Protein AF-A0A4Q2ZCK6-F1 (afdb_monomer)

Radius of gyration: 19.42 Å; Cα contacts (8 Å, |Δi|>4): 38; chains: 1; bounding box: 37×35×49 Å

Secondary structure (DSSP, 8-state):
--S-HHHHHHHHHHHHHHHHHHHTT-HHHHHHHHHHHHHHHHHHHHHHHHHHHHHHHSTTTTHHHHHHHS-------

Mean predicted aligned error: 5.48 Å

Foldseek 3Di:
DQPCVVVLVVVLVVQLVVLCVVCPPPNVSSCVVSVVVNPVVVVVVVVVVVVVCCQDPNPCPPVSVVVVPDDPPPPDD

Structure (mmCIF, N/CA/C/O backbone):
data_AF-A0A4Q2ZCK6-F1
#
_entry.id   AF-A0A4Q2ZCK6-F1
#
loop_
_atom_site.group_PDB
_atom_site.id
_atom_site.type_symbol
_atom_site.label_atom_id
_atom_site.label_alt_id
_atom_site.label_comp_id
_atom_site.label_asym_id
_atom_site.label_entity_id
_atom_site.label_seq_id
_atom_site.pdbx_PDB_ins_code
_atom_site.Cartn_x
_atom_site.Cartn_y
_atom_site.Cartn_z
_atom_site.occupancy
_atom_site.B_iso_or_equiv
_atom_site.auth_seq_id
_atom_site.auth_comp_id
_atom_site.auth_asym_id
_atom_site.auth_atom_id
_atom_site.pdbx_PDB_model_num
ATOM 1 N N . PHE A 1 1 ? -5.892 2.471 11.348 1.00 70.00 1 PHE A N 1
ATOM 2 C CA . PHE A 1 1 ? -4.488 2.930 11.258 1.00 70.00 1 PHE A CA 1
ATOM 3 C C . PHE A 1 1 ? -3.538 1.741 11.368 1.00 70.00 1 PHE A C 1
ATOM 5 O O . PHE A 1 1 ? -3.804 0.871 12.188 1.00 70.00 1 PHE A O 1
ATOM 12 N N . ALA A 1 2 ? -2.460 1.686 10.576 1.00 79.56 2 ALA A N 1
ATOM 13 C CA . ALA A 1 2 ? -1.456 0.607 10.656 1.00 79.56 2 ALA A CA 1
ATOM 14 C C . ALA A 1 2 ? 0.004 1.094 10.758 1.00 79.56 2 ALA A C 1
ATOM 16 O O . ALA A 1 2 ? 0.890 0.285 10.966 1.00 79.56 2 ALA A O 1
ATOM 17 N N . GLY A 1 3 ? 0.274 2.401 10.631 1.00 82.50 3 GLY A N 1
ATOM 18 C CA . GLY A 1 3 ? 1.630 2.955 10.787 1.00 82.50 3 GLY A CA 1
ATOM 19 C C . GLY A 1 3 ? 2.585 2.738 9.602 1.00 82.50 3 GLY A C 1
ATOM 20 O O . GLY A 1 3 ? 3.686 3.273 9.612 1.00 82.50 3 GLY A O 1
ATOM 21 N N . GLU A 1 4 ? 2.158 2.040 8.549 1.00 87.62 4 GLU A N 1
ATOM 22 C CA . GLU A 1 4 ? 3.045 1.589 7.461 1.00 87.62 4 GLU A CA 1
ATOM 23 C C . GLU A 1 4 ? 3.385 2.640 6.389 1.00 87.62 4 GLU A C 1
ATOM 25 O O . GLU A 1 4 ? 4.212 2.388 5.516 1.00 87.62 4 GLU A O 1
ATOM 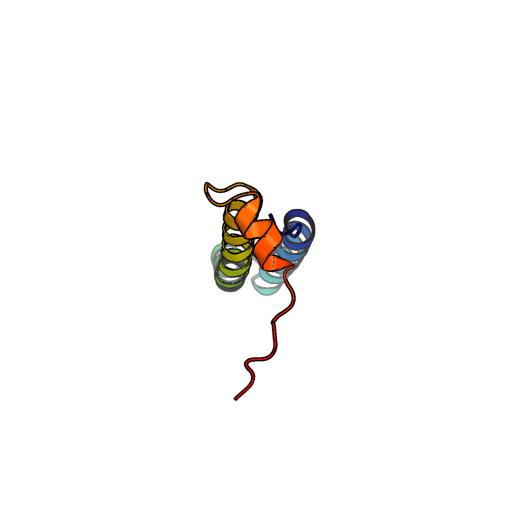30 N N . GLY A 1 5 ? 2.773 3.827 6.420 1.00 91.44 5 GLY A N 1
ATOM 31 C CA . GLY A 1 5 ? 2.830 4.776 5.298 1.00 91.44 5 GLY A CA 1
ATOM 32 C C . GLY A 1 5 ? 4.246 5.195 4.883 1.00 91.44 5 GLY A C 1
ATOM 33 O O . GLY A 1 5 ? 4.577 5.152 3.701 1.00 91.44 5 GLY A O 1
ATOM 34 N N . ALA A 1 6 ? 5.099 5.569 5.842 1.00 94.81 6 ALA A N 1
ATOM 35 C CA . ALA A 1 6 ? 6.460 6.024 5.542 1.00 94.81 6 ALA A CA 1
ATOM 36 C C . ALA A 1 6 ? 7.362 4.882 5.042 1.00 94.81 6 ALA A C 1
ATOM 38 O O . ALA A 1 6 ? 8.084 5.054 4.060 1.00 94.81 6 ALA A O 1
ATOM 39 N N . ASN A 1 7 ? 7.280 3.708 5.676 1.00 93.62 7 ASN A N 1
ATOM 40 C CA . ASN A 1 7 ? 8.039 2.526 5.263 1.00 93.62 7 ASN A CA 1
ATOM 41 C C . ASN A 1 7 ? 7.654 2.092 3.844 1.00 93.62 7 ASN A C 1
ATOM 43 O O . ASN A 1 7 ? 8.532 1.822 3.024 1.00 93.62 7 ASN A O 1
ATOM 47 N N . LEU A 1 8 ? 6.352 2.085 3.535 1.00 95.19 8 LEU A N 1
ATOM 48 C CA . LEU A 1 8 ? 5.858 1.773 2.197 1.00 95.19 8 LEU A CA 1
ATOM 49 C C . LEU A 1 8 ? 6.343 2.784 1.163 1.00 95.19 8 LEU A C 1
ATOM 51 O O . LEU A 1 8 ? 6.864 2.365 0.142 1.00 95.19 8 LEU A O 1
ATOM 55 N N . ALA A 1 9 ? 6.276 4.087 1.442 1.00 96.44 9 ALA A N 1
ATOM 56 C CA . ALA A 1 9 ? 6.752 5.101 0.501 1.00 96.44 9 ALA A CA 1
ATOM 57 C C . ALA A 1 9 ? 8.250 4.947 0.170 1.00 96.44 9 ALA A C 1
ATOM 59 O O . ALA A 1 9 ? 8.658 5.094 -0.983 1.00 96.44 9 ALA A O 1
ATOM 60 N N . MET A 1 10 ? 9.081 4.619 1.166 1.00 97.81 10 MET A N 1
ATOM 61 C CA . MET A 1 10 ? 10.507 4.352 0.947 1.00 97.81 10 MET A CA 1
ATOM 62 C C . MET A 1 10 ? 10.732 3.086 0.113 1.00 97.81 10 MET A C 1
ATOM 64 O O . MET A 1 10 ? 11.574 3.076 -0.786 1.00 97.81 10 MET A O 1
ATOM 68 N N . PHE A 1 11 ? 9.976 2.024 0.396 1.00 97.50 11 PHE A N 1
ATOM 69 C CA . PHE A 1 11 ? 10.043 0.776 -0.356 1.00 97.50 11 PHE A CA 1
ATOM 70 C C . PHE A 1 11 ? 9.585 0.959 -1.811 1.00 97.50 11 PHE A C 1
ATOM 72 O O . PHE A 1 11 ? 10.266 0.522 -2.735 1.00 97.50 11 PHE A O 1
ATOM 79 N N . ASP A 1 12 ? 8.489 1.682 -2.014 1.00 98.19 12 ASP A N 1
ATOM 80 C CA . ASP A 1 12 ? 7.923 2.041 -3.312 1.00 98.19 12 ASP A CA 1
ATOM 81 C C . ASP A 1 12 ? 8.930 2.818 -4.168 1.00 98.19 12 ASP A C 1
ATOM 83 O O . ASP A 1 12 ? 9.148 2.482 -5.332 1.00 98.19 12 ASP A O 1
ATOM 87 N N . GLY A 1 13 ? 9.623 3.796 -3.574 1.00 98.25 13 GLY A N 1
ATOM 88 C CA . GLY A 1 13 ? 10.697 4.524 -4.248 1.00 98.25 13 GLY A CA 1
ATOM 89 C C . GLY A 1 13 ? 11.844 3.614 -4.704 1.00 98.25 13 GLY A C 1
ATOM 90 O O . GLY A 1 13 ? 12.342 3.763 -5.822 1.00 98.25 13 GLY A O 1
ATO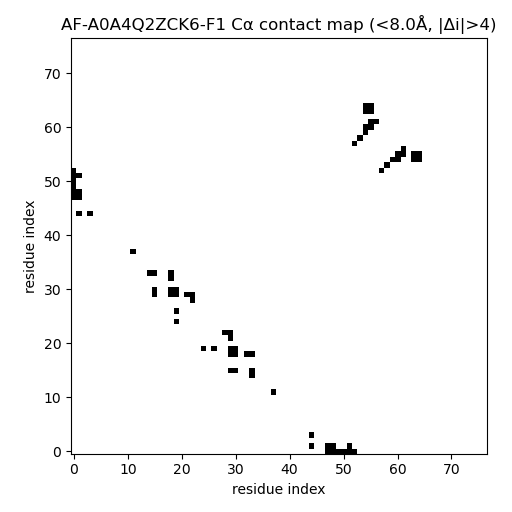M 91 N N . ALA A 1 14 ? 12.244 2.645 -3.874 1.00 98.50 14 ALA A N 1
ATOM 92 C CA . ALA A 1 14 ? 13.293 1.688 -4.222 1.00 98.50 14 ALA A CA 1
ATOM 93 C C . ALA A 1 14 ? 12.865 0.729 -5.348 1.00 98.50 14 ALA A C 1
ATOM 95 O O . ALA A 1 14 ? 13.646 0.468 -6.264 1.00 98.50 14 ALA A O 1
ATOM 96 N N . GLU A 1 15 ? 11.633 0.219 -5.310 1.00 98.50 15 GLU A N 1
ATOM 97 C CA . GLU A 1 15 ? 11.106 -0.685 -6.339 1.00 98.50 15 GLU A CA 1
ATOM 98 C C . GLU A 1 15 ? 10.882 0.033 -7.676 1.00 98.50 15 GLU A C 1
ATOM 100 O O . GLU A 1 15 ? 11.236 -0.504 -8.727 1.00 98.50 15 GLU A O 1
ATOM 105 N N . LEU A 1 16 ? 10.396 1.278 -7.652 1.00 98.38 16 LEU A N 1
ATOM 106 C CA . LEU A 1 16 ? 10.273 2.100 -8.855 1.00 98.38 16 LEU A CA 1
ATOM 107 C C . LEU A 1 16 ? 11.644 2.375 -9.487 1.00 98.38 16 LEU A C 1
ATOM 109 O O . LEU A 1 16 ? 11.807 2.227 -10.698 1.00 98.38 16 LEU A O 1
ATOM 113 N N . ALA A 1 17 ? 12.653 2.725 -8.681 1.00 98.25 17 ALA A N 1
ATOM 114 C CA . ALA A 1 17 ? 14.011 2.940 -9.179 1.00 98.25 17 ALA A CA 1
ATOM 115 C C . ALA A 1 17 ? 14.577 1.682 -9.863 1.00 98.25 17 ALA A C 1
ATOM 117 O O . ALA A 1 17 ? 15.155 1.777 -10.946 1.00 98.25 17 ALA A O 1
ATOM 118 N N . LYS A 1 18 ? 14.365 0.495 -9.277 1.00 98.44 18 LYS A N 1
ATOM 119 C CA . LYS A 1 18 ? 14.759 -0.783 -9.894 1.00 98.44 18 LYS A CA 1
ATOM 120 C C . LYS A 1 18 ? 14.039 -1.030 -11.219 1.00 98.44 18 LYS A C 1
ATOM 122 O O . LYS A 1 18 ? 14.686 -1.433 -12.182 1.00 98.44 18 LYS A O 1
ATOM 127 N N . ALA A 1 19 ? 12.730 -0.778 -11.285 1.00 98.31 19 ALA A N 1
ATOM 128 C CA . ALA A 1 19 ? 11.966 -0.934 -12.520 1.00 98.31 19 ALA A CA 1
ATOM 129 C C . ALA A 1 19 ? 12.497 -0.006 -13.627 1.00 98.31 19 ALA A C 1
ATOM 131 O O . ALA A 1 19 ? 12.728 -0.454 -14.746 1.00 98.31 19 ALA A O 1
ATOM 132 N N . ILE A 1 20 ? 12.799 1.256 -13.307 1.00 98.06 20 ILE A N 1
ATOM 133 C CA . ILE A 1 20 ? 13.393 2.201 -14.267 1.00 98.06 20 ILE A CA 1
ATOM 134 C C . ILE A 1 20 ? 14.744 1.687 -14.788 1.00 98.06 20 ILE A C 1
ATOM 136 O O . ILE A 1 20 ? 14.970 1.669 -15.996 1.00 98.06 20 ILE A O 1
ATOM 140 N N . ILE A 1 21 ? 15.630 1.219 -13.901 1.00 97.94 21 ILE A N 1
ATOM 141 C CA . ILE A 1 21 ? 16.951 0.692 -14.289 1.00 97.94 21 ILE A CA 1
ATOM 142 C C . ILE A 1 21 ? 16.819 -0.527 -15.217 1.00 97.94 21 ILE A C 1
ATOM 144 O O . ILE A 1 21 ? 17.543 -0.6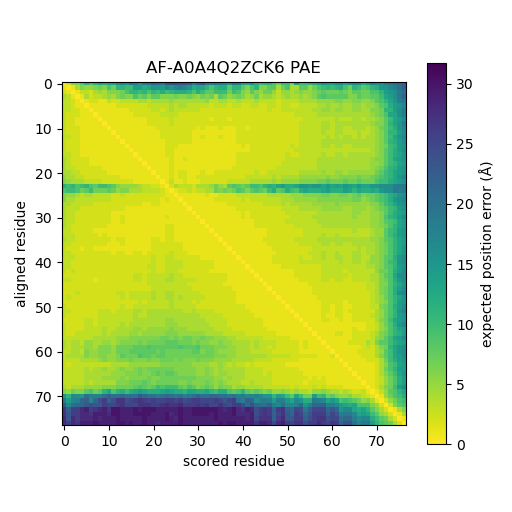24 -16.206 1.00 97.94 21 ILE A O 1
ATOM 148 N N . ASN A 1 22 ? 15.884 -1.437 -14.931 1.00 97.81 22 ASN A N 1
ATOM 149 C CA . ASN A 1 22 ? 15.727 -2.691 -15.675 1.00 97.81 22 ASN A CA 1
ATOM 150 C C . ASN A 1 22 ? 15.051 -2.527 -17.046 1.00 97.81 22 ASN A C 1
ATOM 152 O O . ASN A 1 22 ? 15.220 -3.388 -17.907 1.00 97.81 22 ASN A O 1
ATOM 156 N N . HIS A 1 23 ? 14.299 -1.444 -17.257 1.00 96.88 23 HIS A N 1
ATOM 157 C CA . HIS A 1 23 ? 13.546 -1.193 -18.492 1.00 96.88 23 HIS A CA 1
ATOM 158 C C . HIS A 1 23 ? 14.142 -0.063 -19.360 1.00 96.88 23 HIS A C 1
ATOM 160 O O . HIS A 1 23 ? 13.627 0.240 -20.439 1.00 96.88 23 HIS A O 1
ATOM 166 N N . GLY A 1 24 ? 15.268 0.532 -18.948 1.00 91.62 24 GLY A N 1
ATOM 167 C CA . GLY A 1 24 ? 16.004 1.521 -19.739 1.00 91.62 24 GLY A CA 1
ATOM 168 C C . GLY A 1 24 ? 15.156 2.748 -20.095 1.00 91.62 24 GLY A C 1
ATOM 169 O O . GLY A 1 24 ? 14.643 3.435 -19.217 1.00 91.62 24 GLY A O 1
ATOM 170 N N . ASN A 1 25 ? 15.016 3.040 -21.393 1.00 94.31 25 ASN A N 1
ATOM 171 C CA . ASN A 1 25 ? 14.226 4.182 -21.877 1.00 94.31 25 ASN A CA 1
ATOM 172 C C . ASN A 1 25 ? 12.719 3.885 -22.005 1.00 94.31 25 ASN A C 1
ATOM 174 O O . ASN A 1 25 ? 11.948 4.805 -22.292 1.00 94.31 25 ASN A O 1
ATOM 178 N N . ASP A 1 26 ? 12.289 2.635 -21.806 1.00 98.00 26 ASP A N 1
ATOM 179 C CA . ASP A 1 26 ? 10.876 2.258 -21.863 1.00 98.00 26 ASP A CA 1
ATOM 180 C C . ASP A 1 26 ? 10.185 2.528 -20.518 1.00 98.00 26 ASP A C 1
ATOM 182 O O . ASP A 1 26 ? 10.090 1.681 -19.626 1.00 98.00 26 ASP A O 1
ATOM 186 N N . ARG A 1 27 ? 9.727 3.772 -20.365 1.00 97.06 27 ARG A N 1
ATOM 187 C CA . ARG A 1 27 ? 9.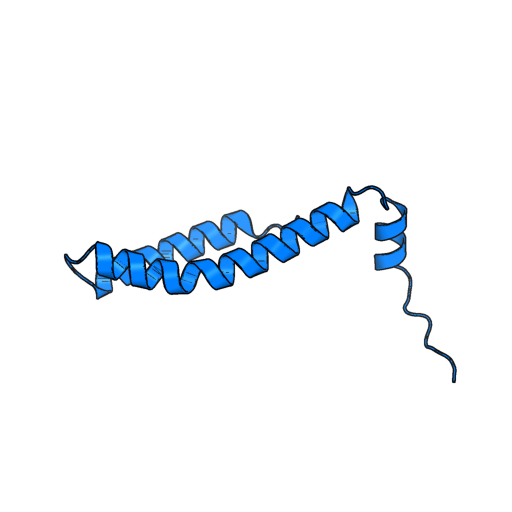093 4.271 -19.138 1.00 97.06 27 ARG A CA 1
ATOM 188 C C . ARG A 1 27 ? 7.748 3.607 -18.856 1.00 97.06 27 ARG A C 1
ATOM 190 O O . ARG A 1 27 ? 7.441 3.367 -17.694 1.00 97.06 27 ARG A O 1
ATOM 197 N N . GLU A 1 28 ? 6.969 3.302 -19.890 1.00 98.31 28 GLU A N 1
ATOM 198 C CA . GLU A 1 28 ? 5.654 2.674 -19.723 1.00 98.31 28 GLU A CA 1
ATOM 199 C C . GLU A 1 28 ? 5.804 1.220 -19.271 1.00 98.31 28 GLU A C 1
ATOM 201 O O . GLU A 1 28 ? 5.104 0.785 -18.355 1.00 98.31 28 GLU A O 1
ATOM 206 N N . ALA A 1 29 ? 6.777 0.484 -19.823 1.00 98.25 29 ALA A N 1
ATOM 207 C CA . ALA A 1 29 ? 7.092 -0.855 -19.334 1.00 98.25 29 ALA A CA 1
ATOM 208 C C . ALA A 1 29 ? 7.589 -0.837 -17.877 1.00 98.25 29 ALA A C 1
ATOM 210 O O . ALA A 1 29 ? 7.171 -1.682 -17.083 1.00 98.25 29 ALA A O 1
ATOM 211 N N . ALA A 1 30 ? 8.420 0.145 -17.501 1.00 98.50 30 ALA A N 1
ATOM 212 C CA . ALA A 1 30 ? 8.883 0.314 -16.121 1.00 98.50 30 ALA A CA 1
ATOM 213 C C . ALA A 1 30 ? 7.722 0.575 -15.145 1.00 98.50 30 ALA A C 1
ATOM 215 O O . ALA A 1 30 ? 7.627 -0.081 -14.106 1.00 98.50 30 ALA A O 1
ATOM 216 N N . LEU A 1 31 ? 6.832 1.516 -15.484 1.00 98.50 31 LEU A N 1
ATOM 217 C CA . LEU A 1 31 ? 5.662 1.847 -14.667 1.00 98.50 31 LEU A CA 1
ATOM 218 C C . LEU A 1 31 ? 4.722 0.650 -14.548 1.00 98.50 31 LEU A C 1
ATOM 220 O O . LEU A 1 31 ? 4.345 0.291 -13.436 1.00 98.50 31 LEU A O 1
ATOM 224 N N . SER A 1 32 ? 4.424 -0.028 -15.659 1.00 98.62 32 SER A N 1
ATOM 225 C CA . SER A 1 32 ? 3.561 -1.209 -15.658 1.00 98.62 32 SER A CA 1
ATOM 226 C C . SER A 1 32 ? 4.109 -2.322 -14.758 1.00 98.62 32 SER A C 1
ATOM 228 O O . SER A 1 32 ? 3.358 -2.897 -13.963 1.00 98.62 32 SER A O 1
ATOM 230 N N . ALA A 1 33 ? 5.417 -2.596 -14.815 1.00 98.44 33 ALA A N 1
ATOM 231 C CA . ALA A 1 33 ? 6.056 -3.596 -13.962 1.00 98.44 33 ALA A CA 1
ATOM 232 C C . ALA A 1 33 ? 5.991 -3.218 -12.471 1.00 98.44 33 ALA A C 1
ATOM 234 O O . ALA A 1 33 ? 5.617 -4.045 -11.636 1.00 98.44 33 ALA A O 1
ATOM 235 N N . TYR A 1 34 ? 6.308 -1.964 -12.138 1.00 98.62 34 TYR A N 1
ATOM 236 C CA . TYR A 1 34 ? 6.237 -1.447 -10.771 1.00 98.62 34 TYR A CA 1
ATOM 237 C C . TYR A 1 34 ? 4.804 -1.479 -10.210 1.00 98.62 34 TYR A C 1
ATOM 239 O O . TYR A 1 34 ? 4.574 -2.017 -9.125 1.00 98.62 34 TYR A O 1
ATOM 247 N N . GLU A 1 35 ? 3.824 -0.964 -10.953 1.00 98.56 35 GLU A N 1
ATOM 248 C CA . GLU A 1 35 ? 2.425 -0.865 -10.522 1.00 98.56 35 GLU A CA 1
ATOM 249 C C . GLU A 1 35 ? 1.759 -2.235 -10.360 1.00 98.56 35 GLU A C 1
ATOM 251 O O . GLU A 1 35 ? 1.007 -2.453 -9.404 1.00 98.56 35 GLU A O 1
ATOM 256 N N . THR A 1 36 ? 2.090 -3.189 -11.238 1.00 98.56 36 THR A N 1
ATOM 257 C CA . THR A 1 36 ? 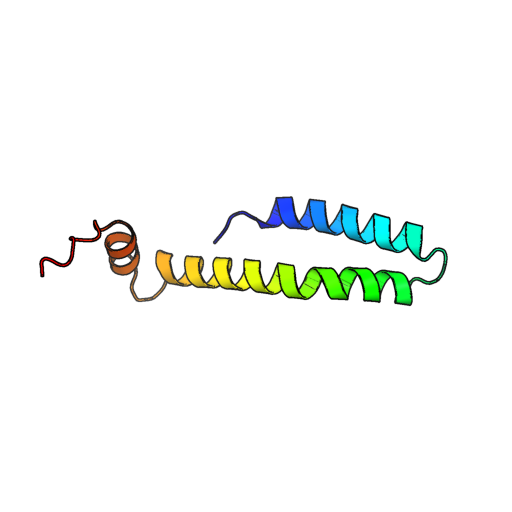1.619 -4.580 -11.139 1.00 98.56 36 THR A CA 1
ATOM 258 C C . THR A 1 36 ? 2.014 -5.210 -9.800 1.00 98.56 36 THR A C 1
ATOM 260 O O . THR A 1 36 ? 1.219 -5.935 -9.200 1.00 98.56 36 THR A O 1
ATOM 263 N N . ALA A 1 37 ? 3.214 -4.906 -9.296 1.00 97.88 37 ALA A N 1
ATOM 264 C CA . ALA A 1 37 ? 3.671 -5.365 -7.986 1.00 97.88 37 ALA A CA 1
ATOM 265 C C . ALA A 1 37 ? 3.133 -4.504 -6.824 1.00 97.88 37 ALA A C 1
ATOM 267 O O . ALA A 1 37 ? 2.840 -5.031 -5.746 1.00 97.88 37 ALA A O 1
ATOM 268 N 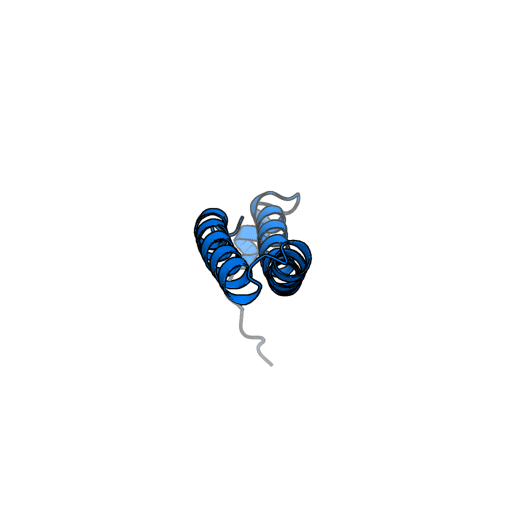N . LEU A 1 38 ? 3.000 -3.189 -7.024 1.00 98.06 38 LEU A N 1
ATOM 269 C CA . LEU A 1 38 ? 2.541 -2.232 -6.015 1.00 98.06 38 LEU A CA 1
ATOM 270 C C . LEU A 1 38 ? 1.086 -2.476 -5.608 1.00 98.06 38 LEU A C 1
ATOM 272 O O . LEU A 1 38 ? 0.790 -2.587 -4.419 1.00 98.06 38 LEU A O 1
ATOM 276 N N . PHE A 1 39 ? 0.159 -2.537 -6.568 1.00 97.75 39 PHE A N 1
ATOM 277 C CA . PHE A 1 39 ? -1.269 -2.457 -6.254 1.00 97.75 39 PHE A CA 1
ATOM 278 C C . PHE A 1 39 ? -1.791 -3.584 -5.353 1.00 97.75 39 PHE A C 1
ATOM 280 O O . PHE A 1 39 ? -2.538 -3.270 -4.419 1.00 97.75 39 PHE A O 1
ATOM 287 N N . PRO A 1 40 ? -1.419 -4.866 -5.543 1.00 97.19 40 PRO A N 1
ATOM 288 C CA . PRO A 1 40 ? -1.841 -5.928 -4.632 1.00 97.19 40 PRO A CA 1
ATOM 289 C C . PRO A 1 40 ? -1.335 -5.704 -3.200 1.00 97.19 40 PRO A C 1
ATOM 291 O O . PRO A 1 40 ? -2.112 -5.821 -2.249 1.00 97.19 40 PRO A O 1
ATOM 294 N N . ARG A 1 41 ? -0.060 -5.310 -3.046 1.00 95.00 41 ARG A N 1
ATOM 295 C CA . ARG A 1 41 ? 0.552 -4.988 -1.747 1.00 95.00 41 ARG A CA 1
ATOM 296 C C . ARG A 1 41 ? -0.164 -3.816 -1.078 1.00 95.00 41 ARG A C 1
ATOM 298 O O . ARG A 1 41 ? -0.595 -3.932 0.069 1.00 95.00 41 ARG A O 1
ATOM 305 N N . SER A 1 42 ? -0.317 -2.704 -1.791 1.00 95.50 42 SER A N 1
ATOM 306 C CA . SER A 1 42 ? -0.909 -1.480 -1.248 1.00 95.50 42 SER A CA 1
ATOM 307 C C . SER A 1 42 ? -2.376 -1.672 -0.878 1.00 95.50 42 SER A C 1
ATOM 309 O O . SER A 1 42 ? -2.808 -1.176 0.161 1.00 95.50 42 SER A O 1
ATOM 311 N N . ARG A 1 43 ? -3.137 -2.454 -1.657 1.00 96.12 43 ARG A N 1
ATOM 312 C CA . ARG A 1 43 ? -4.526 -2.809 -1.327 1.00 96.12 43 ARG A CA 1
ATOM 313 C C . ARG A 1 43 ? -4.620 -3.563 -0.002 1.00 96.12 43 ARG A C 1
ATOM 315 O O . ARG A 1 43 ? -5.473 -3.224 0.813 1.00 96.12 43 ARG A O 1
ATOM 322 N N . ALA A 1 44 ? -3.763 -4.560 0.218 1.00 94.50 44 ALA A N 1
ATOM 323 C CA . ALA A 1 44 ? -3.777 -5.340 1.454 1.00 94.50 44 ALA A CA 1
ATOM 324 C C . ALA A 1 44 ? -3.511 -4.453 2.683 1.00 94.50 44 ALA A C 1
ATOM 326 O O . ALA A 1 44 ? -4.264 -4.498 3.654 1.00 94.50 44 ALA A O 1
ATOM 327 N N . VAL A 1 45 ? -2.496 -3.584 2.619 1.00 94.81 45 VAL A N 1
ATOM 328 C CA . VAL A 1 45 ? -2.163 -2.683 3.736 1.00 94.81 45 VAL A CA 1
ATOM 329 C C . VAL A 1 45 ? -3.231 -1.603 3.945 1.00 94.81 45 VAL A C 1
ATOM 331 O O . VAL A 1 45 ? -3.537 -1.242 5.087 1.00 94.81 45 VAL A O 1
ATOM 334 N N . ALA A 1 46 ? -3.838 -1.108 2.864 1.00 94.62 46 ALA A N 1
ATOM 335 C CA . ALA A 1 46 ? -4.951 -0.168 2.940 1.00 94.62 46 ALA A CA 1
ATOM 336 C C . ALA A 1 46 ? -6.168 -0.788 3.638 1.00 94.62 46 ALA A C 1
ATOM 338 O O . ALA A 1 46 ? -6.740 -0.146 4.518 1.00 94.62 46 ALA A O 1
ATOM 339 N N . GLN A 1 47 ? -6.51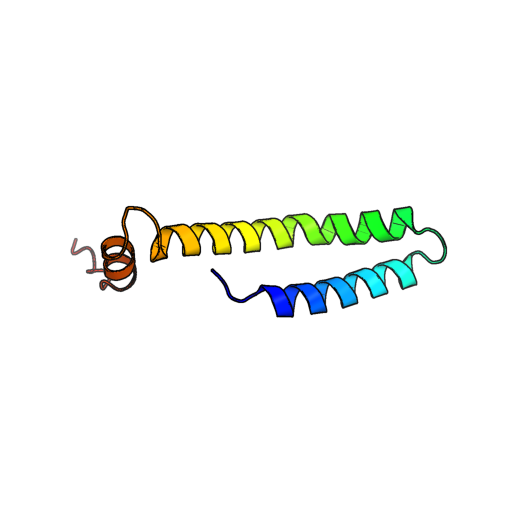8 -2.038 3.312 1.00 96.31 47 GLN A N 1
ATOM 340 C CA . GLN A 1 47 ? -7.629 -2.739 3.958 1.00 96.31 47 GLN A CA 1
ATOM 341 C C . GLN A 1 47 ? -7.381 -2.904 5.460 1.00 96.31 47 GLN A C 1
ATOM 343 O O . GLN A 1 47 ? -8.205 -2.470 6.256 1.00 96.31 47 GLN A O 1
ATOM 348 N N . VAL A 1 48 ? -6.203 -3.395 5.859 1.00 95.25 48 VAL A N 1
ATOM 349 C CA . VAL A 1 48 ? -5.830 -3.512 7.284 1.00 95.25 48 VAL A CA 1
ATOM 350 C C . VAL A 1 48 ? -5.894 -2.155 7.991 1.00 95.25 48 VAL A C 1
ATOM 352 O O . VAL A 1 48 ? -6.375 -2.037 9.118 1.00 95.25 48 VAL A O 1
ATOM 355 N N . SER A 1 49 ? -5.436 -1.091 7.328 1.00 95.50 49 SER A N 1
ATOM 356 C CA . SER A 1 49 ? -5.497 0.262 7.881 1.00 95.50 49 SER A CA 1
ATOM 357 C C . SER A 1 49 ? -6.931 0.751 8.081 1.00 95.50 49 SER A C 1
ATOM 359 O O . SER A 1 49 ? -7.187 1.399 9.102 1.00 95.50 49 SER A O 1
ATOM 361 N N . ALA A 1 50 ? -7.830 0.457 7.138 1.00 96.12 50 ALA A N 1
ATOM 362 C CA . ALA A 1 50 ? -9.249 0.793 7.199 1.00 96.12 50 ALA A CA 1
ATOM 363 C C . ALA A 1 50 ? -9.974 -0.016 8.284 1.00 96.12 50 ALA A C 1
ATOM 365 O O . ALA A 1 50 ? -10.684 0.568 9.101 1.00 96.12 50 ALA A O 1
ATOM 366 N N . ASP A 1 51 ? -9.710 -1.319 8.374 1.00 95.81 51 ASP A N 1
ATOM 367 C CA . ASP A 1 51 ? -10.279 -2.197 9.399 1.00 95.81 51 ASP A CA 1
ATOM 368 C C . ASP A 1 51 ? -9.862 -1.731 10.798 1.00 95.81 51 ASP A C 1
ATOM 370 O O . ASP A 1 51 ? -10.703 -1.525 11.671 1.00 95.81 51 ASP A O 1
ATOM 374 N N . ASN A 1 52 ? -8.574 -1.425 10.991 1.00 95.69 52 ASN A N 1
ATOM 375 C CA . ASN A 1 52 ? -8.088 -0.851 12.244 1.00 95.69 52 ASN A CA 1
ATOM 376 C C . ASN A 1 52 ? -8.691 0.533 12.528 1.00 95.69 52 ASN A C 1
ATOM 378 O O . ASN A 1 52 ? -8.850 0.908 13.683 1.00 95.69 52 ASN A O 1
ATOM 382 N N . LEU A 1 53 ? -8.975 1.349 11.507 1.00 95.44 53 LEU A N 1
ATOM 383 C CA . LEU A 1 53 ? -9.639 2.639 11.728 1.00 95.44 53 LEU A CA 1
ATOM 384 C C . LEU A 1 53 ? -11.057 2.414 12.270 1.00 95.44 53 LEU A C 1
ATOM 386 O O . LEU A 1 53 ? -11.408 2.992 13.296 1.00 95.44 53 LEU A O 1
ATOM 390 N N . SER A 1 54 ? -11.826 1.534 11.627 1.00 96.06 54 SER A N 1
ATOM 391 C CA . SER A 1 54 ? -13.177 1.182 12.067 1.00 96.06 54 SER A CA 1
ATOM 392 C C . SER A 1 54 ? -13.184 0.538 13.455 1.00 96.06 54 SER A C 1
ATOM 394 O O . SER A 1 54 ? -14.071 0.823 14.253 1.00 96.06 54 SER A O 1
ATOM 396 N N . LEU A 1 55 ? -12.194 -0.302 13.769 1.00 96.25 55 LEU A N 1
ATOM 397 C CA . LEU A 1 55 ? -12.090 -0.973 15.064 1.00 96.25 55 LEU A CA 1
ATOM 398 C C . LEU A 1 55 ? -11.907 0.015 16.221 1.00 96.25 55 LEU A C 1
ATOM 400 O O . LEU A 1 55 ? -12.532 -0.153 17.265 1.00 96.25 55 LEU A O 1
ATOM 404 N N . PHE A 1 56 ? -11.052 1.025 16.044 1.00 96.31 56 PHE A N 1
ATOM 405 C CA . PHE A 1 56 ? -10.685 1.958 17.112 1.00 96.31 56 PHE A CA 1
ATOM 406 C C . PHE A 1 56 ? -11.559 3.216 17.173 1.00 96.31 56 PHE A C 1
ATOM 408 O O . PHE A 1 56 ? -11.630 3.839 18.230 1.00 96.31 56 PHE A O 1
ATOM 415 N N . PHE A 1 57 ? -12.209 3.596 16.068 1.00 96.00 57 PHE A N 1
ATOM 416 C CA . PHE A 1 57 ? -12.926 4.873 15.952 1.00 96.00 57 PHE A CA 1
ATOM 417 C C . PHE A 1 57 ? -14.301 4.773 15.272 1.00 96.00 57 PHE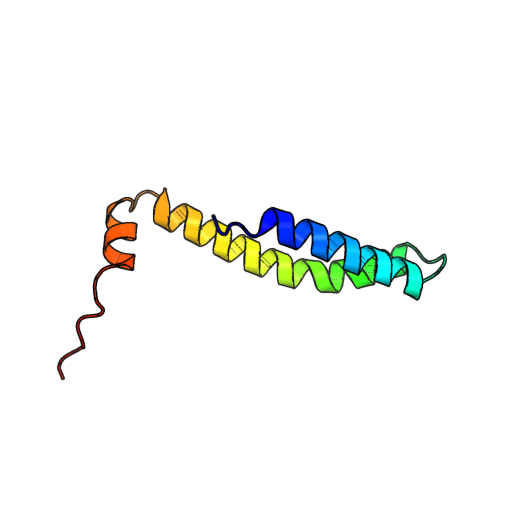 A C 1
ATOM 419 O O . PHE A 1 57 ? -14.919 5.804 15.018 1.00 96.00 57 PHE A O 1
ATOM 426 N N . GLY A 1 58 ? -14.775 3.569 14.943 1.00 95.88 58 GLY A N 1
ATOM 427 C CA . GLY A 1 58 ? -16.120 3.361 14.401 1.00 95.88 58 GLY A CA 1
ATOM 428 C C . GLY A 1 58 ? -17.201 3.330 15.484 1.00 95.88 58 GLY A C 1
ATOM 429 O O . GLY A 1 58 ? -16.910 3.414 16.675 1.00 95.88 58 GLY A O 1
ATOM 430 N N . ASP A 1 59 ? -18.452 3.132 15.070 1.00 97.81 59 ASP A N 1
ATOM 431 C CA . ASP A 1 59 ? -19.638 3.185 15.945 1.00 97.81 59 ASP A CA 1
ATOM 432 C C . ASP A 1 59 ? -19.606 2.192 17.124 1.00 97.81 59 ASP A C 1
ATOM 434 O O . ASP A 1 59 ? -20.266 2.403 18.138 1.00 97.81 59 ASP A O 1
ATOM 438 N N . GLY A 1 60 ? -18.840 1.102 16.999 1.00 95.94 60 GLY A N 1
ATOM 439 C CA . GLY A 1 60 ? -18.648 0.107 18.060 1.00 95.94 60 GLY A CA 1
ATOM 440 C C . GLY A 1 60 ? -17.601 0.486 19.115 1.00 95.94 60 GLY A C 1
ATOM 441 O O . GLY A 1 60 ? -17.482 -0.205 20.129 1.00 95.94 60 GLY A O 1
ATOM 442 N N . ALA A 1 61 ? -16.830 1.554 18.902 1.00 96.75 61 ALA A N 1
ATOM 443 C CA . ALA A 1 61 ? -15.811 1.999 19.843 1.00 96.75 61 ALA A CA 1
ATOM 444 C C . ALA A 1 61 ? -16.443 2.714 21.063 1.00 96.75 61 ALA A C 1
ATOM 446 O O . ALA A 1 61 ? -17.437 3.423 20.919 1.00 96.75 61 ALA A O 1
ATOM 447 N N . PRO A 1 62 ? -15.876 2.564 22.280 1.00 95.50 62 PRO A N 1
ATOM 448 C CA . PRO A 1 62 ? -14.652 1.822 22.598 1.00 95.50 62 PRO A CA 1
ATOM 449 C C . PRO A 1 62 ? -14.872 0.319 22.860 1.00 95.50 62 PRO A C 1
ATOM 451 O O . PRO A 1 62 ? -13.900 -0.389 23.116 1.00 95.50 62 PRO A O 1
ATOM 454 N N . GLY A 1 63 ? -16.114 -0.183 22.816 1.00 97.38 63 GLY A N 1
ATOM 455 C CA . GLY A 1 63 ? -16.441 -1.584 23.125 1.00 97.38 63 GLY A CA 1
ATOM 456 C C . GLY A 1 63 ? -15.702 -2.586 22.235 1.00 97.38 63 GLY A C 1
ATOM 457 O O . GLY A 1 63 ? -15.097 -3.526 22.737 1.00 97.38 63 GLY A O 1
ATOM 458 N N . SER A 1 64 ? -15.632 -2.308 20.936 1.00 96.50 64 SER A N 1
ATOM 459 C CA . SER A 1 64 ? -14.862 -3.081 19.956 1.00 96.50 64 SER A CA 1
ATOM 460 C C . SER A 1 64 ? -13.369 -3.200 20.300 1.00 96.50 64 SER A C 1
ATOM 462 O O . SER A 1 64 ? -12.754 -4.241 20.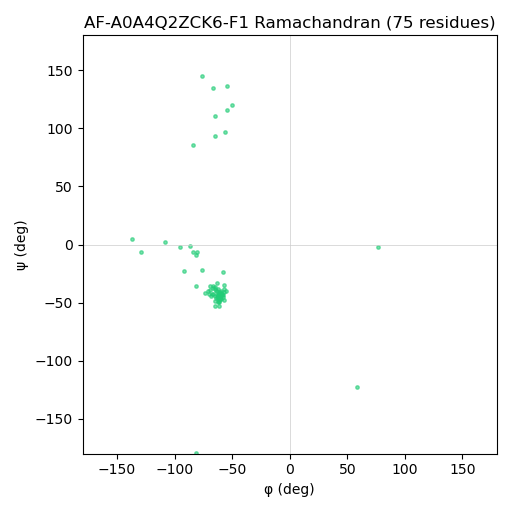071 1.00 96.50 64 SER A O 1
ATOM 464 N N . VAL A 1 65 ? -12.779 -2.156 20.890 1.00 96.19 65 VAL A N 1
ATOM 465 C CA . VAL A 1 65 ? -11.387 -2.172 21.361 1.00 96.19 65 VAL A CA 1
ATOM 466 C C . VAL A 1 65 ? -11.263 -3.017 22.626 1.00 96.19 65 VAL A C 1
ATOM 468 O O . VAL A 1 65 ? -10.324 -3.796 22.747 1.00 96.19 65 VAL A O 1
ATOM 471 N N . ALA A 1 66 ? -12.210 -2.909 23.561 1.00 96.19 66 ALA A N 1
ATOM 472 C CA . ALA A 1 66 ? -12.219 -3.756 24.753 1.00 96.19 66 ALA A CA 1
ATOM 473 C C . ALA A 1 66 ? -12.337 -5.247 24.388 1.00 96.19 66 ALA A C 1
ATOM 475 O O . ALA A 1 66 ? -11.619 -6.072 24.953 1.00 96.19 66 ALA A O 1
ATOM 476 N N . ASP A 1 67 ? -13.177 -5.581 23.406 1.00 95.56 67 ASP A N 1
ATOM 477 C CA . ASP A 1 67 ? -13.347 -6.947 22.908 1.00 95.56 67 ASP A CA 1
ATOM 478 C C . ASP A 1 67 ? -12.080 -7.501 22.247 1.00 95.56 67 ASP A C 1
ATOM 480 O O . ASP A 1 67 ? -11.755 -8.667 22.471 1.00 95.56 67 ASP A O 1
ATOM 484 N N . LEU A 1 68 ? -11.327 -6.676 21.502 1.00 93.88 68 LEU A N 1
ATOM 485 C CA . LEU A 1 68 ? -10.037 -7.065 20.912 1.00 93.88 68 LEU A CA 1
ATOM 486 C C . LEU A 1 68 ? -9.051 -7.595 21.969 1.00 93.88 68 LEU A C 1
ATOM 488 O O . LEU A 1 68 ? -8.322 -8.549 21.708 1.00 93.88 68 LEU A O 1
ATOM 492 N N . PHE A 1 69 ? -9.008 -6.967 23.147 1.00 92.94 69 PHE A N 1
ATOM 493 C CA . PHE A 1 69 ? -8.080 -7.328 24.226 1.00 92.94 69 PHE A CA 1
ATOM 494 C C . PHE A 1 69 ? -8.681 -8.285 25.256 1.00 92.94 69 PHE A C 1
ATOM 496 O O . PHE A 1 69 ? -7.994 -8.689 26.200 1.00 92.94 69 PHE A O 1
ATOM 503 N N . ARG A 1 70 ? -9.955 -8.658 25.105 1.00 93.56 70 ARG A N 1
ATOM 504 C CA . ARG A 1 70 ? -10.584 -9.620 25.999 1.00 93.56 70 ARG A CA 1
ATOM 505 C C . ARG A 1 70 ? -9.913 -10.984 25.799 1.00 93.56 70 ARG A C 1
ATOM 507 O O . ARG A 1 70 ? -9.723 -11.404 24.657 1.00 93.56 70 ARG A O 1
ATOM 514 N N . PRO A 1 71 ? -9.561 -11.705 26.878 1.00 83.38 71 PRO A N 1
ATOM 515 C CA . PRO A 1 71 ? -9.009 -13.044 26.751 1.00 83.38 71 PRO A CA 1
ATOM 516 C C . PRO A 1 71 ? -9.946 -13.919 25.921 1.00 83.38 71 PRO A C 1
ATOM 518 O O . PRO A 1 71 ? -11.160 -13.905 26.137 1.00 83.38 71 PRO A O 1
ATOM 521 N N . LEU A 1 72 ? -9.385 -14.706 25.004 1.00 75.38 72 LEU A N 1
ATOM 522 C CA . LEU A 1 72 ? -10.116 -15.815 24.408 1.00 75.38 72 LEU A CA 1
ATOM 523 C C . LEU A 1 72 ? -10.382 -16.814 25.535 1.00 75.38 72 LEU A C 1
ATOM 525 O O . LEU A 1 72 ? -9.523 -17.629 25.867 1.00 75.38 72 LEU A O 1
ATOM 529 N N . SER A 1 73 ? -11.542 -16.709 26.181 1.00 70.06 73 SER A N 1
ATOM 530 C CA . SER A 1 73 ? -12.016 -17.739 27.095 1.00 70.06 73 SER A CA 1
ATOM 531 C C . SER A 1 73 ? -12.003 -19.045 26.312 1.00 70.06 73 SER A C 1
ATOM 533 O O . SER A 1 73 ? -12.705 -19.156 25.307 1.00 70.06 73 SER A O 1
ATOM 535 N N . ALA A 1 74 ? -11.163 -19.996 26.726 1.00 57.75 74 ALA A N 1
ATOM 536 C CA . ALA A 1 74 ? -11.142 -21.321 26.136 1.00 57.75 74 ALA A CA 1
ATOM 537 C C . ALA A 1 74 ? -12.578 -21.846 26.121 1.00 57.75 74 ALA A C 1
ATOM 539 O O . ALA A 1 74 ? -13.219 -21.923 27.169 1.00 57.75 74 ALA A O 1
ATOM 540 N N . THR A 1 75 ? -13.086 -22.150 24.930 1.00 51.72 75 THR A N 1
ATOM 541 C CA . THR A 1 75 ? -14.315 -22.914 24.757 1.00 51.72 75 THR A CA 1
ATOM 542 C C . THR A 1 75 ? -14.122 -24.227 25.506 1.00 51.72 75 THR A C 1
ATOM 544 O O . THR A 1 75 ? -13.467 -25.142 25.011 1.00 51.72 75 THR A O 1
ATOM 547 N N . SER A 1 76 ? -14.612 -24.292 26.740 1.00 48.53 76 SER A N 1
ATOM 548 C CA . SER A 1 76 ? -14.758 -25.533 27.482 1.00 48.53 76 SER A CA 1
ATOM 549 C C . SER A 1 76 ? -15.794 -26.369 26.744 1.00 48.53 76 SER A C 1
ATOM 551 O O . SER A 1 76 ? -16.960 -25.971 26.664 1.00 48.53 76 SER A O 1
ATOM 553 N N . ALA A 1 77 ? -15.312 -27.458 26.147 1.00 46.94 77 ALA A N 1
ATOM 554 C CA . ALA A 1 77 ? -16.111 -28.591 25.704 1.00 46.94 77 ALA A CA 1
ATOM 555 C C . ALA A 1 77 ? -16.810 -29.270 26.890 1.00 46.94 77 ALA A C 1
ATOM 557 O O . ALA A 1 77 ? -16.258 -29.198 28.015 1.00 46.94 77 ALA A O 1
#

Solvent-accessible surface area (backbone atoms only — not comparable to full-atom values): 4377 Å² total; per-residue (Å²): 79,71,86,52,66,67,63,48,53,55,49,50,53,53,48,44,53,50,28,39,67,76,40,62,89,42,59,66,62,14,49,51,57,34,47,66,61,42,51,66,56,51,50,54,55,49,49,53,20,51,52,41,36,44,41,65,70,31,94,57,39,67,57,47,47,53,57,72,72,46,77,82,72,75,84,78,127

pLDDT: mean 92.54, std 11.3, range [46.94, 98.62]

Sequence (77 aa):
FAGEGANLAMFDGAELAKAIINHGNDREAALSAYETALFPRSRAVAQVSADNLSLFFGDGAPGSVADLFRPLSATSA